Protein AF-A0A3A0AU93-F1 (afdb_monomer)

pLDDT: mean 90.62, std 15.69, range [40.44, 98.88]

Foldseek 3Di:
DDDDDDDDDPPDDPPVVVVVVLQVVLLAQQQVQLQVLLVVLQVVCCVVPNDLARPSQLVLLLVLLLQLLQVVLCCVPPDVDDSSNCSNNNNRRSVNNHDPPCLVVRLVVCVVVVNPVRSVCSVCSSVVSSVVSSVNSNVVNVVVVD

Secondary structure (DSSP, 8-state):
----PPP---SSHHHHHHHHHHHHHHHHHHHHHHHHHHHHHHHHHHHHH-SSS-HHHHHHHHHHHHHHHHHHHHHHHT----HHHHIIIIIIIIHHHS-HHHHHHHHHHHHHTT-HHHHHHHHHHHHHHHHHHHHHHHHHHHHTT-

Solvent-accessible surface area (backbone atoms only — not comparable to full-atom values): 7609 Å² total; per-residue (Å²): 143,79,89,79,82,85,83,80,95,82,84,73,79,71,61,57,63,53,52,55,52,52,37,53,50,27,22,50,57,20,25,55,52,13,38,51,52,34,50,52,45,31,54,51,31,34,74,73,72,39,82,90,54,72,54,23,56,44,49,33,32,28,53,35,28,20,51,48,26,20,50,52,42,36,49,73,78,73,39,96,68,59,69,40,59,52,33,15,50,52,59,6,17,42,50,37,27,24,58,68,68,60,50,52,52,52,34,50,50,28,44,76,70,69,37,48,71,60,18,54,49,50,55,51,47,46,55,54,46,18,51,51,26,20,53,48,16,36,52,54,44,59,54,79,78,116

Radius of gyration: 22.06 Å; Cα contacts (8 Å, |Δi|>4): 174; chains: 1; bounding box: 39×34×88 Å

Nearest PDB structures (foldseek):
  6bqo-assembly1_A  TM=9.698E-01  e=3.682E-07  Bordetella pertussis Tohama I
  5a40-assembly2_C  TM=9.617E-01  e=6.311E-07  Bordetella pertussis
  6b2d-assembly1_A  TM=9.406E-01  e=1.029E-05  Escherichia coli
  7kk9-assembly1_B  TM=9.416E-01  e=1.029E-05  Escherichia coli
  7kk8-assembly1_B  TM=9.441E-01  e=3.333E-05  Escherichia coli

Sequence (146 aa):
MMHGQQPEKNVTKHTGKRMWGNQVLAIGLGAVLGANARYLVALWAAARFGLGFPYGTLIVNMTGSLILGFLVTVMLERLSVPPEVRLFLVVGFLGSFTTFSSFAVESLGLLQNGAAGKAIVNIFANNALSLACALLGVYLARLINQ

Mean predicted aligned error: 7.13 Å

Structure (mmCIF, N/CA/C/O backbone):
data_AF-A0A3A0AU93-F1
#
_entry.id   AF-A0A3A0AU93-F1
#
loop_
_atom_site.group_PDB
_atom_site.id
_atom_site.type_symbol
_atom_site.label_atom_id
_atom_site.label_alt_id
_atom_site.label_comp_id
_atom_site.label_asym_id
_atom_site.label_entity_id
_atom_site.label_seq_id
_atom_site.pdbx_PDB_ins_code
_atom_site.Cartn_x
_atom_site.Cartn_y
_atom_site.Cartn_z
_atom_site.occupancy
_atom_site.B_iso_or_equiv
_atom_site.auth_seq_id
_atom_site.auth_comp_id
_atom_site.auth_asym_id
_atom_site.auth_atom_id
_atom_site.pdbx_PDB_model_num
ATOM 1 N N . MET A 1 1 ? -4.874 -9.150 69.973 1.00 49.78 1 MET A N 1
ATOM 2 C CA . MET A 1 1 ? -4.394 -10.015 68.875 1.00 49.78 1 MET A CA 1
ATOM 3 C C . MET A 1 1 ? -5.586 -10.763 68.299 1.00 49.78 1 MET A C 1
ATOM 5 O O . MET A 1 1 ? -6.049 -11.685 68.943 1.00 49.78 1 MET A O 1
ATOM 9 N N . MET A 1 2 ? -6.111 -10.338 67.150 1.00 40.44 2 MET A N 1
ATOM 10 C CA . MET A 1 2 ? -7.020 -11.124 66.302 1.00 40.44 2 MET A CA 1
ATOM 11 C C . MET A 1 2 ? -6.797 -10.629 64.867 1.00 40.44 2 MET A C 1
ATOM 13 O O . MET A 1 2 ? -7.149 -9.501 64.532 1.00 40.44 2 MET A O 1
ATOM 17 N N . HIS A 1 3 ? -6.106 -11.435 64.061 1.00 48.94 3 HIS A N 1
ATOM 18 C CA . HIS A 1 3 ? -5.924 -11.222 62.627 1.00 48.94 3 HIS A CA 1
ATOM 19 C C . HIS A 1 3 ? -7.282 -11.343 61.919 1.00 48.94 3 HIS A C 1
ATOM 21 O O . HIS A 1 3 ? -7.807 -12.444 61.773 1.00 48.94 3 HIS A O 1
ATOM 27 N N . GLY A 1 4 ? -7.836 -10.215 61.473 1.00 48.09 4 GLY A N 1
ATOM 28 C CA . GLY A 1 4 ? -8.934 -10.180 60.510 1.00 48.09 4 GLY A CA 1
ATOM 29 C C . GLY A 1 4 ? -8.384 -10.401 59.103 1.00 48.09 4 GLY A C 1
ATOM 30 O O . GLY A 1 4 ? -7.617 -9.586 58.596 1.00 48.09 4 GLY A O 1
ATOM 31 N N . GLN A 1 5 ? -8.734 -11.540 58.518 1.00 50.34 5 GLN A N 1
ATOM 32 C CA . GLN A 1 5 ? -8.340 -12.000 57.189 1.00 50.34 5 GLN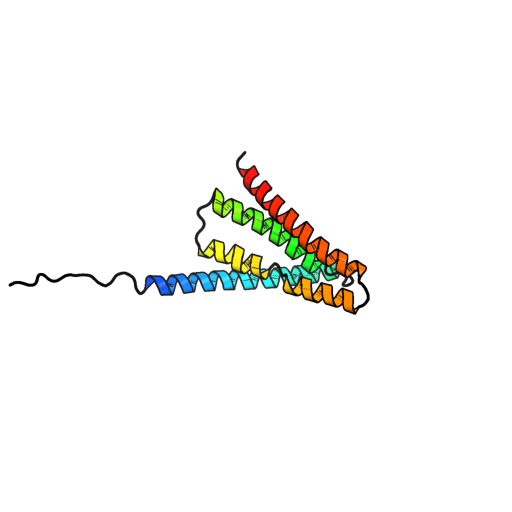 A CA 1
ATOM 33 C C . GLN A 1 5 ? -8.726 -10.993 56.090 1.00 50.34 5 GLN A C 1
ATOM 35 O O . GLN A 1 5 ? -9.851 -10.505 56.060 1.00 50.34 5 GLN A O 1
ATOM 40 N N . GLN A 1 6 ? -7.811 -10.737 55.150 1.00 51.28 6 GLN A N 1
ATOM 41 C CA . GLN A 1 6 ? -8.128 -10.138 53.849 1.00 51.28 6 GLN A CA 1
ATOM 42 C C . GLN A 1 6 ? -8.587 -11.237 52.869 1.00 51.28 6 GLN A C 1
ATOM 44 O O . GLN A 1 6 ? -7.761 -12.079 52.507 1.00 51.28 6 GLN A O 1
ATOM 49 N N . PRO A 1 7 ? -9.827 -11.228 52.353 1.00 52.75 7 PRO A N 1
ATOM 50 C CA . PRO A 1 7 ? -10.120 -11.721 51.010 1.00 52.75 7 PRO A CA 1
ATOM 51 C C . PRO A 1 7 ? -10.002 -10.509 50.058 1.00 52.75 7 PRO A C 1
ATOM 53 O O . PRO A 1 7 ? -10.351 -9.396 50.420 1.00 52.75 7 PRO A O 1
ATO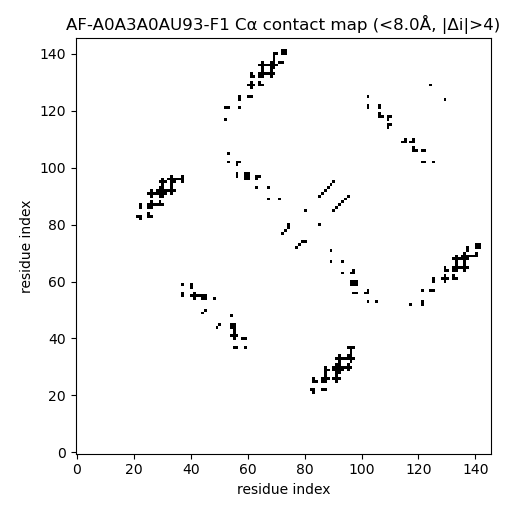M 56 N N . GLU A 1 8 ? -9.434 -10.554 48.857 1.00 50.56 8 GLU A N 1
ATOM 57 C CA . GLU A 1 8 ? -9.732 -11.469 47.768 1.00 50.56 8 GLU A CA 1
ATOM 58 C C . GLU A 1 8 ? -8.698 -11.196 46.651 1.00 50.56 8 GLU A C 1
ATOM 60 O O . GLU A 1 8 ? -8.738 -10.174 45.970 1.00 50.56 8 GLU A O 1
ATOM 65 N N . LYS A 1 9 ? -7.714 -12.082 46.464 1.00 50.78 9 LYS A N 1
ATOM 66 C CA . LYS A 1 9 ? -6.782 -12.022 45.323 1.00 50.78 9 LYS A CA 1
ATOM 67 C C . LYS A 1 9 ? -7.216 -13.032 44.267 1.00 50.78 9 LYS A C 1
ATOM 69 O O . LYS A 1 9 ? -6.533 -14.032 44.109 1.00 50.78 9 LYS A O 1
ATOM 74 N N . ASN A 1 10 ? -8.344 -12.826 43.580 1.00 48.50 10 ASN A N 1
ATOM 75 C CA . ASN A 1 10 ? -8.763 -13.759 42.518 1.00 48.50 10 ASN A CA 1
ATOM 76 C C . ASN A 1 10 ? -9.600 -13.160 41.373 1.00 48.50 10 ASN A C 1
ATOM 78 O O . ASN A 1 10 ? -10.370 -13.860 40.724 1.00 48.50 10 ASN A O 1
ATOM 82 N N . VAL A 1 11 ? -9.378 -11.896 41.016 1.00 56.12 11 VAL A N 1
ATOM 83 C CA . VAL A 1 11 ? -9.873 -11.343 39.746 1.00 56.12 11 VAL A CA 1
ATOM 84 C C . VAL A 1 11 ? -8.693 -10.678 39.055 1.00 56.12 11 VAL A C 1
ATOM 86 O O . VAL A 1 11 ? -8.277 -9.636 39.535 1.00 56.12 11 VAL A O 1
ATOM 89 N N . THR A 1 12 ? -8.095 -11.301 38.019 1.00 51.44 12 THR A N 1
ATOM 90 C CA . THR A 1 12 ? -7.342 -10.637 36.903 1.00 51.44 12 THR A CA 1
ATOM 91 C C . THR A 1 12 ? -6.368 -11.522 36.099 1.00 51.44 12 THR A C 1
ATOM 93 O O . THR A 1 12 ? -5.768 -11.022 35.154 1.00 51.44 12 THR A O 1
ATOM 96 N N . LYS A 1 13 ? -6.182 -12.826 36.362 1.00 48.97 13 LYS A N 1
ATOM 97 C CA . LYS A 1 13 ? -5.191 -13.611 35.574 1.00 48.97 13 LYS A CA 1
ATOM 98 C C . LYS A 1 13 ? -5.727 -14.316 34.316 1.00 48.97 13 LYS A C 1
ATOM 100 O O . LYS A 1 13 ? -4.946 -14.590 33.409 1.00 48.97 13 LYS A O 1
ATOM 105 N N . HIS A 1 14 ? -7.037 -14.550 34.192 1.00 49.44 14 HIS A N 1
ATOM 106 C CA . HIS A 1 14 ? -7.609 -15.268 33.034 1.00 49.44 14 HIS A CA 1
ATOM 107 C C . HIS A 1 14 ? -8.110 -14.375 31.885 1.00 49.44 14 HIS A C 1
ATOM 109 O O . HIS A 1 14 ? -8.222 -14.843 30.752 1.00 49.44 14 HIS A O 1
ATOM 115 N N . THR A 1 15 ? -8.362 -13.090 32.134 1.00 59.03 15 THR A N 1
ATOM 116 C CA . THR A 1 15 ? -8.860 -12.131 31.130 1.00 59.03 15 THR A CA 1
ATOM 117 C C . THR A 1 15 ? -7.770 -11.653 30.172 1.00 59.03 15 THR A C 1
ATOM 119 O O . THR A 1 15 ? -8.026 -11.517 28.977 1.00 59.03 15 THR A O 1
ATOM 122 N N . GLY A 1 16 ? -6.537 -11.480 30.660 1.00 59.34 16 GLY A N 1
ATOM 123 C CA . GLY A 1 16 ? -5.405 -11.045 29.837 1.00 59.34 16 GLY A CA 1
ATOM 124 C C . GLY A 1 16 ? -5.102 -12.015 28.693 1.00 59.34 16 GLY A C 1
ATOM 125 O O . GLY A 1 16 ? -5.085 -11.623 27.536 1.00 59.34 16 GLY A O 1
ATOM 126 N N . LYS A 1 17 ? -4.958 -13.313 28.978 1.00 63.16 17 LYS A N 1
ATOM 127 C CA . LYS A 1 17 ? -4.562 -14.303 27.958 1.00 63.16 17 LYS A CA 1
ATOM 128 C C . LYS A 1 17 ? -5.595 -14.463 26.829 1.00 63.16 17 LYS A C 1
ATOM 130 O O . LYS A 1 17 ? -5.213 -14.653 25.678 1.00 63.16 17 LYS A O 1
ATOM 135 N N . ARG A 1 18 ? -6.894 -14.349 27.145 1.00 67.69 18 ARG A N 1
ATOM 136 C CA . ARG A 1 18 ? -7.989 -14.401 26.156 1.00 67.69 18 ARG A CA 1
ATOM 137 C C . ARG A 1 18 ? -8.026 -13.167 25.247 1.00 67.69 18 ARG A C 1
ATOM 139 O O . ARG A 1 18 ? -8.215 -13.330 24.047 1.00 67.69 18 ARG A O 1
ATOM 146 N N . MET A 1 19 ? -7.786 -11.966 25.784 1.00 67.56 19 MET A N 1
ATOM 147 C CA . MET A 1 19 ? -7.715 -10.733 24.979 1.00 67.56 19 MET A CA 1
ATOM 148 C C . MET A 1 19 ? -6.631 -10.810 23.902 1.00 67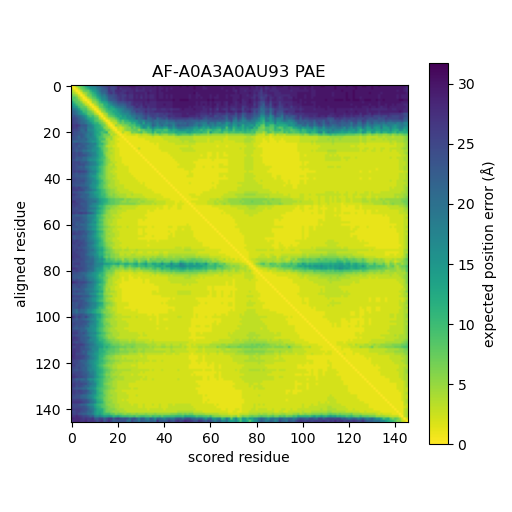.56 19 MET A C 1
ATOM 150 O O . MET A 1 19 ? -6.891 -10.507 22.743 1.00 67.56 19 MET A O 1
ATOM 154 N N . TRP A 1 20 ? -5.433 -11.271 24.264 1.00 79.00 20 TRP A N 1
ATOM 155 C CA . TRP A 1 20 ? -4.310 -11.346 23.326 1.00 79.00 20 TRP A CA 1
ATOM 156 C C . TRP A 1 20 ? -4.575 -12.380 22.224 1.00 79.00 20 TRP A C 1
ATOM 158 O O . TRP A 1 20 ? -4.251 -12.141 21.064 1.00 79.00 20 TRP A O 1
ATOM 168 N N . GLY A 1 21 ? -5.237 -13.494 22.562 1.00 85.69 21 GLY A N 1
ATOM 169 C CA . GLY A 1 21 ? -5.661 -14.497 21.583 1.00 85.69 21 GLY A CA 1
ATOM 170 C C . GLY A 1 21 ? -6.631 -13.937 20.538 1.00 85.69 21 GLY A C 1
ATOM 171 O O . GLY A 1 21 ? -6.411 -14.115 19.341 1.00 85.69 21 GLY A O 1
ATOM 172 N N . ASN A 1 22 ? -7.659 -13.205 20.976 1.00 91.69 22 ASN A N 1
ATOM 173 C CA . ASN A 1 22 ? -8.648 -12.609 20.072 1.00 91.69 22 ASN A CA 1
ATOM 174 C C . ASN A 1 22 ? -8.022 -11.555 19.147 1.00 91.69 22 ASN A C 1
ATOM 176 O O . ASN A 1 22 ? -8.338 -11.505 17.960 1.00 91.69 22 ASN A O 1
ATOM 180 N N . GLN A 1 23 ? -7.100 -10.746 19.670 1.00 95.19 23 GLN A N 1
ATOM 181 C CA . GLN A 1 23 ? -6.401 -9.716 18.902 1.00 95.19 23 GLN A CA 1
ATOM 182 C C . GLN A 1 23 ? -5.485 -10.310 17.829 1.00 95.19 23 GLN A C 1
ATOM 184 O O . GLN A 1 23 ? -5.536 -9.882 16.679 1.00 95.19 23 GLN A O 1
ATOM 189 N N . VAL A 1 24 ? -4.685 -11.323 18.173 1.00 96.94 24 VAL A N 1
ATOM 190 C CA . VAL A 1 24 ? -3.816 -12.007 17.202 1.00 96.94 24 VAL A CA 1
ATOM 191 C C . VAL A 1 24 ? -4.646 -12.701 16.122 1.00 96.94 24 VAL A C 1
ATOM 193 O O . VAL A 1 24 ? -4.306 -12.606 14.944 1.00 96.94 24 VAL A O 1
ATOM 196 N N . LEU A 1 25 ? -5.760 -13.340 16.493 1.00 97.19 25 LEU A N 1
ATOM 197 C CA . LEU A 1 25 ? -6.663 -13.961 15.525 1.00 97.19 25 LEU A CA 1
ATOM 198 C C . LEU A 1 25 ? -7.268 -12.918 14.573 1.00 97.19 25 LEU A C 1
ATOM 200 O O . LEU A 1 25 ? -7.283 -13.133 13.363 1.00 97.19 25 LEU A O 1
ATOM 204 N N . ALA A 1 26 ? -7.711 -11.775 15.099 1.00 98.00 26 ALA A N 1
ATOM 205 C CA . ALA A 1 26 ? -8.239 -10.677 14.296 1.00 98.00 26 ALA A CA 1
ATOM 206 C C . ALA A 1 26 ? -7.194 -10.138 13.302 1.00 98.00 26 ALA A C 1
ATOM 208 O O . ALA A 1 26 ? -7.493 -9.987 12.118 1.00 98.00 26 ALA A O 1
ATOM 209 N N . ILE A 1 27 ? -5.948 -9.925 13.745 1.00 98.50 27 ILE A N 1
ATOM 210 C CA . ILE A 1 27 ? -4.841 -9.537 12.855 1.00 98.50 27 ILE A CA 1
ATOM 211 C C . ILE A 1 27 ? -4.637 -10.596 11.770 1.00 98.50 27 ILE A C 1
ATOM 213 O O . ILE A 1 27 ? -4.569 -10.251 10.594 1.00 98.50 27 ILE A O 1
ATOM 217 N N . GLY A 1 28 ? -4.569 -11.876 12.150 1.00 98.50 28 GLY A N 1
ATOM 218 C CA . GLY A 1 28 ? -4.327 -12.982 11.225 1.00 98.50 28 GLY A CA 1
ATOM 219 C C . GLY A 1 28 ? -5.399 -13.103 10.142 1.00 98.50 28 GLY A C 1
ATOM 220 O O . GLY A 1 28 ? -5.070 -13.214 8.963 1.00 98.50 28 GLY A O 1
ATOM 221 N N . LEU A 1 29 ? -6.678 -13.012 10.516 1.00 98.50 29 LEU A N 1
ATOM 222 C CA . LEU A 1 29 ? -7.788 -13.052 9.560 1.00 98.50 29 LEU A CA 1
ATOM 223 C C . LEU A 1 29 ? -7.742 -11.867 8.590 1.00 98.50 29 LEU A C 1
ATOM 225 O O . LEU A 1 29 ? -7.874 -12.057 7.380 1.00 98.50 29 LEU A O 1
ATOM 229 N N . GLY A 1 30 ? -7.498 -10.658 9.102 1.00 98.75 30 GLY A N 1
ATOM 230 C CA . GLY A 1 30 ? -7.324 -9.477 8.261 1.00 98.75 30 GLY A CA 1
ATOM 231 C C . GLY A 1 30 ? -6.143 -9.642 7.306 1.00 98.75 30 GLY A C 1
ATOM 232 O O . GLY A 1 30 ? -6.276 -9.386 6.113 1.00 98.75 30 GLY A O 1
ATOM 233 N N . ALA A 1 31 ? -5.010 -10.137 7.807 1.00 98.81 31 ALA A N 1
ATOM 234 C CA . ALA A 1 31 ? -3.784 -10.321 7.037 1.00 98.81 31 ALA A CA 1
ATOM 235 C C . ALA A 1 31 ? -3.952 -11.304 5.875 1.00 98.81 31 ALA A C 1
ATOM 237 O O . ALA A 1 31 ? -3.540 -11.001 4.754 1.00 98.81 31 ALA A O 1
ATOM 238 N N . VAL A 1 32 ? -4.610 -12.444 6.110 1.00 98.81 32 VAL A N 1
ATOM 239 C CA . VAL A 1 32 ? -4.919 -13.419 5.052 1.00 98.81 32 VAL A CA 1
ATOM 240 C C . VAL A 1 32 ? -5.750 -12.765 3.949 1.00 98.81 32 VAL A C 1
ATOM 242 O O . VAL A 1 32 ? -5.422 -12.900 2.770 1.00 98.81 32 VAL A O 1
ATOM 245 N N . LEU A 1 33 ? -6.792 -12.016 4.310 1.00 98.81 33 LEU A N 1
ATOM 246 C CA . LEU A 1 33 ? -7.637 -11.330 3.332 1.00 98.81 33 LEU A CA 1
ATOM 247 C C . LEU A 1 33 ? -6.870 -10.233 2.580 1.00 98.81 33 LEU A C 1
ATOM 249 O O . LEU A 1 33 ? -6.956 -10.162 1.356 1.00 98.81 33 LEU A O 1
ATOM 253 N N . GLY A 1 34 ? -6.078 -9.425 3.287 1.00 98.81 34 GLY A N 1
ATOM 254 C CA . GLY A 1 34 ? -5.286 -8.344 2.700 1.00 98.81 34 GLY A CA 1
ATOM 255 C C . GLY A 1 34 ? -4.235 -8.857 1.718 1.00 98.81 34 GLY A C 1
ATOM 256 O O . GLY A 1 34 ? -4.125 -8.349 0.603 1.00 98.81 34 GLY A O 1
ATOM 257 N N . ALA A 1 35 ? -3.511 -9.918 2.085 1.00 98.81 35 ALA A N 1
ATOM 258 C CA . ALA A 1 35 ? -2.503 -10.530 1.224 1.00 98.81 35 ALA A CA 1
ATOM 259 C C . ALA A 1 35 ? -3.112 -11.121 -0.060 1.00 98.81 35 ALA A C 1
ATOM 261 O O . ALA A 1 35 ? -2.571 -10.908 -1.147 1.00 98.81 35 ALA A O 1
ATOM 262 N N . ASN A 1 36 ? -4.252 -11.814 0.047 1.00 98.81 36 ASN A N 1
ATOM 263 C CA . ASN A 1 36 ? -4.955 -12.356 -1.118 1.00 98.81 36 ASN A CA 1
ATOM 264 C C . ASN A 1 36 ? -5.519 -11.240 -2.009 1.00 98.81 36 ASN A C 1
ATOM 266 O O . ASN A 1 36 ? -5.345 -11.288 -3.224 1.00 98.81 36 ASN A O 1
ATOM 270 N N . ALA A 1 37 ? -6.126 -10.201 -1.427 1.00 98.88 37 ALA A N 1
ATOM 271 C CA . ALA A 1 37 ? -6.606 -9.045 -2.183 1.00 98.88 37 ALA A CA 1
ATOM 272 C C . ALA A 1 37 ? -5.463 -8.359 -2.947 1.00 98.88 37 ALA A C 1
ATOM 274 O O . ALA A 1 37 ? -5.595 -8.087 -4.140 1.00 98.88 37 ALA A O 1
ATOM 275 N N . ARG A 1 38 ? -4.309 -8.154 -2.297 1.00 98.81 38 ARG A N 1
ATOM 276 C CA . ARG A 1 38 ? -3.107 -7.609 -2.940 1.00 98.81 38 ARG A CA 1
ATOM 277 C C . ARG A 1 38 ? -2.653 -8.466 -4.118 1.00 98.81 38 ARG A C 1
ATOM 279 O O . ARG A 1 38 ? -2.356 -7.928 -5.182 1.00 98.81 38 ARG A O 1
ATOM 286 N N . TYR A 1 39 ? -2.614 -9.785 -3.939 1.00 98.75 39 TYR A N 1
ATOM 287 C CA . TYR A 1 39 ? -2.239 -10.716 -5.001 1.00 98.75 39 TYR A CA 1
ATOM 288 C C . TYR A 1 39 ? -3.192 -10.633 -6.201 1.00 98.75 39 TYR A C 1
ATOM 290 O O . TYR A 1 39 ? -2.741 -10.509 -7.338 1.00 98.75 39 TYR A O 1
ATOM 298 N N . LEU A 1 40 ? -4.504 -10.617 -5.958 1.00 98.81 40 LEU A N 1
ATOM 299 C CA . LEU A 1 40 ? -5.505 -10.506 -7.020 1.00 98.81 40 LEU A CA 1
ATOM 300 C C . LEU A 1 40 ? -5.410 -9.172 -7.773 1.00 98.81 40 LEU A C 1
ATOM 302 O O . LEU A 1 40 ? -5.484 -9.164 -9.001 1.00 98.81 40 LEU A O 1
ATOM 306 N N . VAL A 1 41 ? -5.182 -8.057 -7.069 1.00 98.81 41 VAL A N 1
ATOM 307 C CA . VAL A 1 41 ? -4.955 -6.749 -7.709 1.00 98.81 41 VAL A CA 1
ATOM 308 C C . VAL A 1 41 ? -3.683 -6.766 -8.554 1.00 98.81 41 VAL A C 1
ATOM 310 O O . VAL A 1 41 ? -3.687 -6.228 -9.660 1.00 98.81 41 VAL A O 1
ATOM 313 N N . ALA A 1 42 ? -2.612 -7.414 -8.087 1.00 98.25 42 ALA A N 1
ATOM 314 C CA . ALA A 1 42 ? -1.383 -7.549 -8.862 1.00 98.25 42 ALA A CA 1
ATOM 315 C C . ALA A 1 42 ? -1.601 -8.347 -10.159 1.00 98.25 42 ALA A C 1
ATOM 317 O O . ALA A 1 42 ? -1.171 -7.899 -11.222 1.00 98.25 42 ALA A O 1
ATOM 318 N N . LEU A 1 43 ? -2.324 -9.472 -10.097 1.00 98.56 43 LEU A N 1
ATOM 319 C CA . LEU A 1 43 ? -2.686 -10.256 -11.284 1.00 98.56 43 LEU A CA 1
ATOM 320 C C . LEU A 1 43 ? -3.555 -9.458 -12.258 1.00 98.56 43 LEU A C 1
ATOM 322 O O . LEU A 1 43 ? -3.284 -9.427 -13.458 1.00 98.56 43 LEU A O 1
ATOM 326 N N . TRP A 1 44 ? -4.584 -8.787 -11.742 1.00 98.75 44 TRP A N 1
ATOM 327 C CA . TRP A 1 44 ? -5.468 -7.954 -12.550 1.00 98.75 44 TRP A CA 1
ATOM 328 C C . TRP A 1 44 ? -4.701 -6.815 -13.236 1.00 98.75 44 TRP A C 1
ATOM 330 O O . TRP A 1 44 ? -4.863 -6.591 -14.436 1.00 98.75 44 TRP A O 1
ATOM 340 N N . ALA A 1 45 ? -3.815 -6.131 -12.508 1.00 98.62 45 ALA A N 1
ATOM 341 C CA . ALA A 1 45 ? -3.008 -5.045 -13.053 1.00 98.62 45 ALA A CA 1
ATOM 342 C C . ALA A 1 45 ? -2.031 -5.551 -14.124 1.00 98.62 45 ALA A C 1
ATOM 344 O O . ALA A 1 45 ? -1.900 -4.921 -15.173 1.00 98.62 45 ALA A O 1
ATOM 345 N N . ALA A 1 46 ? -1.404 -6.709 -13.905 1.00 98.12 46 ALA A N 1
ATOM 346 C CA . ALA A 1 46 ? -0.542 -7.346 -14.895 1.00 98.12 46 ALA A CA 1
ATOM 347 C C . ALA A 1 46 ? -1.309 -7.689 -16.182 1.00 98.12 46 ALA A C 1
ATOM 349 O O . ALA A 1 46 ? -0.827 -7.403 -17.276 1.00 98.12 46 ALA A O 1
ATOM 350 N N . ALA A 1 47 ? -2.524 -8.233 -16.066 1.00 98.44 47 ALA A N 1
ATOM 351 C CA . ALA A 1 47 ? -3.369 -8.528 -17.221 1.00 98.44 47 ALA A CA 1
ATOM 352 C C . ALA A 1 47 ? -3.807 -7.257 -17.972 1.00 98.44 47 ALA A C 1
ATOM 354 O O . ALA A 1 47 ? -3.935 -7.272 -19.195 1.00 98.44 47 ALA A O 1
ATOM 355 N N . ARG A 1 48 ? -4.037 -6.148 -17.255 1.00 98.38 48 ARG A N 1
ATOM 356 C CA . ARG A 1 48 ? -4.597 -4.918 -17.835 1.00 98.38 48 ARG A CA 1
ATOM 357 C C . ARG A 1 48 ? -3.560 -3.945 -18.394 1.00 98.38 48 ARG A C 1
ATOM 359 O O . ARG A 1 48 ? -3.875 -3.224 -19.346 1.00 98.38 48 ARG A O 1
ATOM 366 N N . PHE A 1 49 ? -2.377 -3.894 -17.787 1.00 98.12 49 PHE A N 1
ATOM 367 C CA . PHE A 1 49 ? -1.326 -2.909 -18.070 1.00 98.12 49 PHE A CA 1
ATOM 368 C C . PHE A 1 49 ? 0.020 -3.547 -18.451 1.00 98.12 49 PHE A C 1
ATOM 370 O O . PHE A 1 49 ? 0.947 -2.839 -18.845 1.00 98.12 49 PHE A O 1
ATOM 377 N N . GLY A 1 50 ? 0.134 -4.876 -18.364 1.00 96.88 50 GLY A N 1
ATOM 378 C CA . GLY A 1 50 ? 1.368 -5.615 -18.612 1.00 96.88 50 GLY A CA 1
ATOM 379 C C . GLY A 1 50 ? 2.335 -5.607 -17.423 1.00 96.88 50 GLY A C 1
ATOM 380 O O . GLY A 1 50 ? 2.065 -5.051 -16.361 1.00 96.88 50 GLY A O 1
ATOM 381 N N . LEU A 1 51 ? 3.499 -6.231 -17.623 1.00 94.94 51 LEU A N 1
ATOM 382 C CA . LEU A 1 51 ? 4.546 -6.404 -16.600 1.00 94.94 51 LEU A CA 1
ATOM 383 C C . LEU A 1 51 ? 5.684 -5.373 -16.703 1.00 94.94 51 LEU A C 1
ATOM 385 O O . LEU A 1 51 ? 6.669 -5.446 -15.975 1.00 94.94 51 LEU A O 1
ATOM 389 N N . GLY A 1 52 ? 5.575 -4.407 -17.619 1.00 94.81 52 GLY A N 1
ATOM 390 C CA . GLY A 1 52 ? 6.638 -3.436 -17.894 1.00 94.81 52 GLY A CA 1
ATOM 391 C C . GLY A 1 52 ? 6.822 -2.354 -16.823 1.00 94.81 52 GLY A C 1
ATOM 392 O O . GLY A 1 52 ? 7.766 -1.566 -16.938 1.00 94.81 52 GLY A O 1
ATOM 393 N N . PHE A 1 53 ? 5.916 -2.278 -15.845 1.00 98.06 53 PHE A N 1
ATOM 394 C CA . PHE A 1 53 ? 5.943 -1.383 -14.688 1.00 98.06 53 PHE A CA 1
ATOM 395 C C . PHE A 1 53 ? 5.083 -1.990 -13.556 1.00 98.06 53 PHE A C 1
ATOM 397 O O . PHE A 1 53 ? 4.065 -2.619 -13.858 1.00 98.06 53 PHE A O 1
ATOM 404 N N . PRO A 1 54 ? 5.443 -1.819 -12.269 1.00 98.06 54 PRO A N 1
ATOM 405 C CA . PRO A 1 54 ? 4.747 -2.441 -11.136 1.00 98.06 54 PRO A CA 1
ATOM 406 C C . PRO A 1 54 ? 3.429 -1.730 -10.767 1.00 98.06 54 PRO A C 1
ATOM 408 O O . PRO A 1 54 ? 3.247 -1.211 -9.664 1.00 98.06 54 PRO A O 1
ATOM 411 N N . TYR A 1 55 ? 2.468 -1.716 -11.695 1.00 98.62 55 TYR A N 1
ATOM 412 C CA . TYR A 1 55 ? 1.159 -1.085 -11.490 1.00 98.62 55 TYR A CA 1
ATOM 413 C C . TYR A 1 55 ? 0.382 -1.691 -10.319 1.00 98.62 55 TYR A C 1
ATOM 415 O O . TYR A 1 55 ? -0.270 -0.957 -9.585 1.00 98.62 55 TYR A O 1
ATOM 423 N N . GLY A 1 56 ? 0.473 -3.010 -10.115 1.00 98.56 56 GLY A N 1
ATOM 424 C CA . GLY A 1 56 ? -0.200 -3.691 -9.006 1.00 98.56 56 GLY A CA 1
ATOM 425 C C . GLY A 1 56 ? 0.196 -3.107 -7.652 1.00 98.56 56 GLY A C 1
ATOM 426 O O . GLY A 1 56 ? -0.669 -2.675 -6.894 1.00 98.56 56 GLY A O 1
ATOM 427 N N . THR A 1 57 ? 1.502 -3.018 -7.390 1.00 98.75 57 THR A N 1
ATOM 428 C CA . THR A 1 57 ? 2.054 -2.445 -6.156 1.00 98.75 57 THR A CA 1
ATOM 429 C C . THR A 1 57 ? 1.662 -0.983 -5.972 1.00 98.75 57 THR A C 1
ATOM 431 O O . THR A 1 57 ? 1.224 -0.597 -4.889 1.00 98.75 57 THR A O 1
ATOM 434 N N . LEU A 1 58 ? 1.752 -0.175 -7.033 1.00 98.75 58 LEU A N 1
ATOM 435 C CA . LEU A 1 58 ? 1.358 1.231 -6.967 1.00 98.75 58 LEU A CA 1
ATOM 436 C C . LEU A 1 58 ? -0.126 1.384 -6.587 1.00 98.75 58 LEU A C 1
ATOM 438 O O . LEU A 1 58 ? -0.461 2.174 -5.708 1.00 98.75 58 LEU A O 1
ATOM 442 N N . ILE A 1 59 ? -1.010 0.596 -7.206 1.00 98.81 59 ILE A N 1
ATOM 443 C CA . ILE A 1 59 ? -2.457 0.655 -6.966 1.00 98.81 59 ILE A CA 1
ATOM 444 C C . ILE A 1 59 ? -2.798 0.249 -5.533 1.00 98.81 59 ILE A C 1
ATOM 446 O O . ILE A 1 59 ? -3.555 0.963 -4.871 1.00 98.81 59 ILE A O 1
ATOM 450 N N . VAL A 1 60 ? -2.247 -0.861 -5.031 1.00 98.88 60 VAL A N 1
ATOM 451 C CA . VAL A 1 60 ? -2.549 -1.310 -3.661 1.00 98.88 60 VA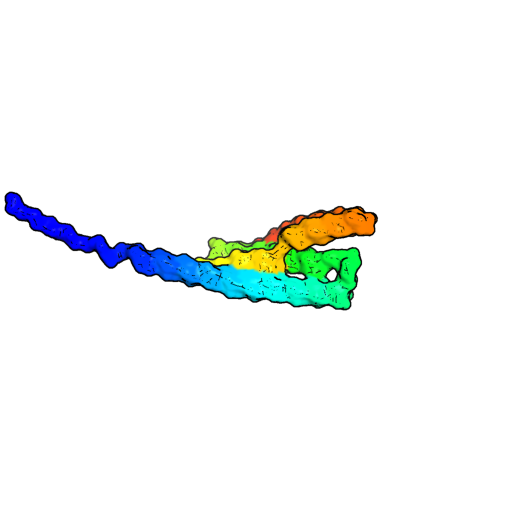L A CA 1
ATOM 452 C C . VAL A 1 60 ? -2.016 -0.333 -2.618 1.00 98.88 60 VAL A C 1
ATOM 454 O O . VAL A 1 60 ? -2.716 -0.054 -1.650 1.00 98.88 60 VAL A O 1
ATOM 457 N N . ASN A 1 61 ? -0.838 0.259 -2.836 1.00 98.81 61 ASN A N 1
ATOM 458 C CA . ASN A 1 61 ? -0.277 1.250 -1.920 1.00 98.81 61 ASN A CA 1
ATOM 459 C C . ASN A 1 61 ? -1.113 2.537 -1.911 1.00 98.81 61 ASN A C 1
ATOM 461 O O . ASN A 1 61 ? -1.524 2.981 -0.843 1.00 98.81 61 ASN A O 1
ATOM 465 N N . MET A 1 62 ? -1.467 3.082 -3.080 1.00 98.75 62 MET A N 1
ATOM 466 C CA . MET A 1 62 ? -2.301 4.288 -3.176 1.00 98.75 62 MET A CA 1
ATOM 467 C C . MET A 1 62 ? -3.683 4.094 -2.545 1.00 98.75 62 MET A C 1
ATOM 469 O O . MET A 1 62 ? -4.105 4.875 -1.690 1.00 98.75 62 MET A O 1
ATOM 473 N N . THR A 1 63 ? -4.392 3.039 -2.952 1.00 98.88 63 THR A N 1
ATOM 474 C CA . THR A 1 63 ? -5.746 2.759 -2.452 1.00 98.88 63 THR A CA 1
ATOM 475 C C . THR A 1 63 ? -5.726 2.380 -0.975 1.00 98.88 63 THR A C 1
ATOM 477 O O . THR A 1 63 ? -6.560 2.858 -0.209 1.00 98.88 63 THR A O 1
ATOM 480 N N . GLY A 1 64 ? -4.737 1.600 -0.537 1.00 98.69 64 GLY A N 1
ATOM 481 C CA . GLY A 1 64 ? -4.564 1.241 0.864 1.00 98.69 64 GLY A CA 1
ATOM 482 C C . GLY A 1 64 ? -4.261 2.450 1.745 1.00 98.69 64 GLY A C 1
ATOM 483 O O . GLY A 1 64 ? -4.862 2.581 2.807 1.00 98.69 64 GLY A O 1
ATOM 484 N N . SER A 1 65 ? -3.411 3.379 1.296 1.00 98.75 65 SER A N 1
ATOM 485 C CA . SER A 1 65 ? -3.145 4.631 2.013 1.00 98.75 65 SER A CA 1
ATOM 486 C C . SER A 1 65 ? -4.369 5.542 2.091 1.00 98.75 65 SER A C 1
ATOM 488 O O . SER A 1 65 ? -4.617 6.108 3.155 1.00 98.75 65 SER A O 1
ATOM 490 N N . LEU A 1 66 ? -5.168 5.640 1.019 1.00 98.81 66 LEU A N 1
ATOM 491 C CA . LEU A 1 66 ? -6.445 6.367 1.034 1.00 98.81 66 LEU A CA 1
ATOM 492 C C . LEU A 1 66 ? -7.389 5.811 2.104 1.00 98.81 66 LEU A C 1
ATOM 494 O O . LEU A 1 66 ? -7.871 6.551 2.963 1.00 98.81 66 LEU A O 1
ATOM 498 N N . ILE A 1 67 ? -7.625 4.497 2.063 1.00 98.62 67 ILE A N 1
ATOM 499 C CA . ILE A 1 67 ? -8.533 3.819 2.991 1.00 98.62 67 ILE A CA 1
ATOM 500 C C . ILE A 1 67 ? -7.996 3.925 4.421 1.00 98.62 67 ILE A C 1
ATOM 502 O O . ILE A 1 67 ? -8.765 4.192 5.340 1.00 98.62 67 ILE A O 1
ATOM 506 N N . LEU A 1 68 ? -6.685 3.760 4.627 1.00 98.25 68 LEU A N 1
ATOM 507 C CA . LEU A 1 68 ? -6.083 3.835 5.955 1.00 98.25 68 LEU A CA 1
ATOM 508 C C . LEU A 1 68 ? -6.220 5.236 6.558 1.00 98.25 68 LEU A C 1
ATOM 510 O O . LEU A 1 68 ? -6.637 5.352 7.709 1.00 98.25 68 LEU A O 1
ATOM 514 N N . GLY A 1 69 ? -5.911 6.282 5.782 1.00 97.94 69 GLY A N 1
ATOM 515 C CA . GLY A 1 69 ? -6.080 7.672 6.209 1.00 97.94 69 GLY A CA 1
ATOM 516 C C . GLY A 1 69 ? -7.524 7.964 6.610 1.00 97.94 69 GLY A C 1
ATOM 517 O O . GLY A 1 69 ? -7.770 8.501 7.687 1.00 97.94 69 GLY A O 1
ATOM 518 N N . PHE A 1 70 ? -8.484 7.513 5.800 1.00 97.81 70 PHE A N 1
ATOM 519 C CA . PHE A 1 70 ? -9.907 7.643 6.103 1.00 97.81 70 PHE A CA 1
ATOM 520 C C . PHE A 1 70 ? -10.306 6.909 7.393 1.00 97.81 70 PHE A C 1
ATOM 522 O O . PHE A 1 70 ? -10.869 7.510 8.310 1.00 97.81 70 PHE A O 1
ATOM 529 N N . LEU A 1 71 ? -9.997 5.612 7.490 1.00 96.38 71 LEU A N 1
ATOM 530 C CA . LEU A 1 71 ? -10.423 4.773 8.610 1.00 96.38 71 LEU A CA 1
ATOM 531 C C . LEU A 1 71 ? -9.817 5.231 9.932 1.00 96.38 71 LEU A C 1
ATOM 533 O O . LEU A 1 71 ? -10.535 5.312 10.924 1.00 96.38 71 LEU A O 1
ATOM 537 N N . VAL A 1 72 ? -8.522 5.552 9.960 1.00 93.75 72 VAL A N 1
ATOM 538 C CA . VAL A 1 72 ? -7.863 6.009 11.190 1.00 93.75 72 VAL A CA 1
ATOM 539 C C . VAL A 1 72 ? -8.483 7.318 11.673 1.00 93.75 72 VAL A C 1
ATOM 541 O O . VAL A 1 72 ? -8.762 7.442 12.862 1.00 93.75 72 VAL A O 1
ATOM 544 N N . THR A 1 73 ? -8.782 8.260 10.776 1.00 95.12 73 THR A N 1
ATOM 545 C CA . THR A 1 73 ? -9.448 9.514 11.151 1.00 95.12 73 THR A CA 1
ATOM 546 C C . THR A 1 73 ? -10.859 9.279 11.685 1.00 95.12 73 THR A C 1
ATOM 548 O O . THR A 1 73 ? -11.186 9.787 12.754 1.00 95.12 73 THR A O 1
ATOM 551 N N . VAL A 1 74 ? -11.680 8.460 11.021 1.00 93.94 74 VAL A N 1
ATOM 552 C CA . VAL A 1 74 ? -13.032 8.141 11.516 1.00 93.94 74 VAL A CA 1
ATOM 553 C C . VAL A 1 74 ? -12.979 7.424 12.874 1.00 93.94 74 VAL A C 1
ATOM 555 O O . VAL A 1 74 ? -13.734 7.761 13.786 1.00 93.94 74 VAL A O 1
ATOM 558 N N . MET A 1 75 ? -12.075 6.459 13.044 1.00 92.19 75 MET A N 1
ATOM 559 C CA . MET A 1 75 ? -11.929 5.704 14.295 1.00 92.19 75 MET A CA 1
ATOM 560 C C . MET A 1 75 ? -11.384 6.548 15.453 1.00 92.19 75 MET A C 1
ATOM 562 O O . MET A 1 75 ? -11.704 6.275 16.602 1.00 92.19 75 MET A O 1
ATOM 566 N N . LEU A 1 76 ? -10.534 7.542 15.189 1.00 86.06 76 LEU A N 1
ATOM 567 C CA . LEU A 1 76 ? -9.985 8.400 16.242 1.00 86.06 76 LEU A CA 1
ATOM 568 C C . LEU A 1 76 ? -10.930 9.542 16.609 1.00 86.06 76 LEU A C 1
ATOM 570 O O . LEU A 1 76 ? -11.047 9.889 17.780 1.00 86.06 76 LEU A O 1
ATOM 574 N N . GLU A 1 77 ? -11.579 10.144 15.614 1.00 86.50 77 GLU A N 1
ATOM 575 C CA . GLU A 1 77 ? -12.319 11.388 15.811 1.00 86.50 77 GLU A CA 1
ATOM 576 C C . GLU A 1 77 ? -13.828 11.174 16.016 1.00 86.50 77 GLU A C 1
ATOM 578 O O . GLU A 1 77 ? -14.510 12.123 16.412 1.00 86.50 77 GLU A O 1
ATOM 583 N N . ARG A 1 78 ? -14.378 9.987 15.703 1.00 80.31 78 ARG A N 1
ATOM 584 C CA . ARG A 1 78 ? -15.840 9.778 15.623 1.00 80.31 78 ARG A CA 1
ATOM 585 C C . ARG A 1 78 ? -16.343 8.491 16.263 1.00 80.31 78 ARG A C 1
ATOM 587 O O . ARG A 1 78 ? -17.340 8.526 16.977 1.00 80.31 78 ARG A O 1
ATOM 594 N N . LEU A 1 79 ? -15.711 7.356 15.975 1.00 84.62 79 LEU A N 1
ATOM 595 C CA . LEU A 1 79 ? -16.242 6.045 16.349 1.00 84.62 79 LEU A CA 1
ATOM 596 C C . LEU A 1 79 ? -15.401 5.385 17.436 1.00 84.62 79 LEU A C 1
ATOM 598 O O . LEU A 1 79 ? -14.218 5.132 17.246 1.00 84.62 79 LEU A O 1
ATOM 602 N N . SER A 1 80 ? -16.040 4.988 18.536 1.00 86.56 80 SER A N 1
ATOM 603 C CA . SER A 1 80 ? -15.427 4.034 19.459 1.00 86.56 80 SER A CA 1
ATOM 604 C C . SER A 1 80 ? -15.525 2.633 18.853 1.00 86.56 80 SER A C 1
ATOM 606 O O . SER A 1 80 ? -16.583 2.005 18.867 1.00 86.56 80 SER A O 1
ATOM 608 N N . VAL A 1 81 ? -14.433 2.170 18.244 1.00 90.06 81 VAL A N 1
ATOM 609 C CA . VAL A 1 81 ? -14.360 0.860 17.583 1.00 90.06 81 VAL A CA 1
ATOM 610 C C . VAL A 1 81 ? -13.667 -0.153 18.502 1.00 90.06 81 VAL A C 1
ATOM 612 O O . VAL A 1 81 ? -12.635 0.184 19.092 1.00 90.06 81 VAL A O 1
ATOM 615 N N . PRO A 1 82 ? -14.169 -1.402 18.611 1.00 91.94 82 PRO A N 1
ATOM 616 C CA . PRO A 1 82 ? -13.502 -2.445 19.382 1.00 91.94 82 PRO A CA 1
ATOM 617 C C . PRO A 1 82 ? -12.041 -2.652 18.940 1.00 91.94 82 PRO A C 1
ATOM 619 O O . PRO A 1 82 ? -11.756 -2.609 17.734 1.00 91.94 82 PRO A O 1
ATOM 622 N N . PRO A 1 83 ? -11.104 -2.913 19.873 1.00 91.88 83 PRO A N 1
ATOM 623 C CA . PRO A 1 83 ? -9.688 -3.089 19.552 1.00 91.88 83 PRO A CA 1
ATOM 624 C C . PRO A 1 83 ? -9.427 -4.135 18.462 1.00 91.88 83 PRO A C 1
ATOM 626 O O . PRO A 1 83 ? -8.577 -3.924 17.600 1.00 91.88 83 PRO A O 1
ATOM 629 N N . GLU A 1 84 ? -10.174 -5.236 18.470 1.00 94.88 84 GLU A N 1
ATOM 630 C CA . GLU A 1 84 ? -10.050 -6.345 17.525 1.00 94.88 84 GLU A CA 1
ATOM 631 C C . GLU A 1 84 ? -10.398 -5.914 16.098 1.00 94.88 84 GLU A C 1
ATOM 633 O O . GLU A 1 84 ? -9.684 -6.268 15.164 1.00 94.88 84 GLU A O 1
ATOM 638 N N . VAL A 1 85 ? -11.442 -5.100 15.918 1.00 95.44 85 VAL A N 1
ATOM 639 C CA . VAL A 1 85 ? -11.852 -4.594 14.597 1.00 95.44 85 VAL A CA 1
ATOM 640 C C . VAL A 1 85 ? -10.804 -3.632 14.048 1.00 95.44 85 VAL A C 1
ATOM 642 O O . VAL A 1 85 ? -10.424 -3.725 12.880 1.00 95.44 85 VAL A O 1
ATOM 645 N N . ARG A 1 86 ? -10.274 -2.743 14.898 1.00 95.25 86 ARG A N 1
ATOM 646 C CA . ARG A 1 86 ? -9.176 -1.848 14.513 1.00 95.25 86 ARG A CA 1
ATOM 647 C C . ARG A 1 86 ? -7.942 -2.644 14.087 1.00 95.25 86 ARG A C 1
ATOM 649 O O . ARG A 1 86 ? -7.347 -2.336 13.060 1.00 95.25 86 ARG A O 1
ATOM 656 N N . LEU A 1 87 ? -7.567 -3.670 14.850 1.00 97.06 87 LEU A N 1
ATOM 657 C CA . LEU A 1 87 ? -6.421 -4.524 14.535 1.00 97.06 87 LEU A CA 1
ATOM 658 C C . LEU A 1 87 ? -6.636 -5.350 13.261 1.00 97.06 87 LEU A C 1
ATOM 660 O O . LEU A 1 87 ? -5.726 -5.424 12.440 1.00 97.06 87 LEU A O 1
ATOM 664 N N . PHE A 1 88 ? -7.831 -5.908 13.062 1.00 98.25 88 PHE A N 1
ATOM 665 C CA . PHE A 1 88 ? -8.204 -6.614 11.836 1.00 98.25 88 PHE A CA 1
ATOM 666 C C . PHE A 1 88 ? -8.061 -5.715 10.606 1.00 98.25 88 PHE A C 1
ATOM 668 O O . PHE A 1 88 ? -7.424 -6.116 9.636 1.00 98.25 88 PHE A O 1
ATOM 675 N N . LEU A 1 89 ? -8.617 -4.498 10.640 1.00 98.25 89 LEU A N 1
ATOM 676 C CA . LEU A 1 89 ? -8.639 -3.602 9.480 1.00 98.25 89 LEU A CA 1
ATOM 677 C C . LEU A 1 89 ? -7.281 -2.945 9.220 1.00 98.25 89 LEU A C 1
ATOM 679 O O . LEU A 1 89 ? -6.790 -2.972 8.095 1.00 98.25 89 LEU A O 1
ATOM 683 N N . VAL A 1 90 ? -6.678 -2.345 10.247 1.00 97.56 90 VAL A N 1
ATOM 684 C CA . VAL A 1 90 ? -5.478 -1.512 10.090 1.00 97.56 90 VAL A CA 1
ATOM 685 C C . VAL A 1 90 ? -4.221 -2.369 10.005 1.00 97.56 90 VAL A C 1
ATOM 687 O O . VAL A 1 90 ? -3.467 -2.263 9.042 1.00 97.56 90 VAL A O 1
ATOM 690 N N . VAL A 1 91 ? -3.997 -3.227 11.001 1.00 97.88 91 VAL A N 1
ATOM 691 C CA . VAL A 1 91 ? -2.754 -4.005 11.105 1.00 97.88 91 VAL A CA 1
ATOM 692 C C . VAL A 1 91 ? -2.818 -5.249 10.224 1.00 97.88 91 VAL A C 1
ATOM 694 O O . VAL A 1 91 ? -1.874 -5.529 9.494 1.00 97.88 91 VAL A O 1
ATOM 697 N N . GLY A 1 92 ? -3.932 -5.980 10.269 1.00 98.62 92 GLY A N 1
ATOM 698 C CA . GLY A 1 92 ? -4.137 -7.180 9.466 1.00 98.62 92 GLY A CA 1
ATOM 699 C C . GLY A 1 92 ? -4.312 -6.850 7.987 1.00 98.62 92 GLY A C 1
ATOM 700 O O . GLY A 1 92 ? -3.396 -7.030 7.185 1.00 98.62 92 GLY A O 1
ATOM 701 N N . PHE A 1 93 ? -5.504 -6.374 7.626 1.00 98.81 93 PHE A N 1
ATOM 702 C CA . PHE A 1 93 ? -5.925 -6.202 6.242 1.00 98.81 93 PHE A CA 1
ATOM 703 C C . PHE A 1 93 ? -5.093 -5.154 5.509 1.00 98.81 93 PHE A C 1
ATOM 705 O O . PHE A 1 93 ? -4.373 -5.517 4.585 1.00 98.81 93 PHE A O 1
ATOM 712 N N . LEU A 1 94 ? -5.126 -3.881 5.919 1.00 98.62 94 LEU A N 1
ATOM 713 C CA . LEU A 1 94 ? -4.399 -2.822 5.208 1.00 98.62 94 LEU A CA 1
ATOM 714 C C . LEU A 1 94 ? -2.878 -2.972 5.313 1.00 98.62 94 LEU A C 1
ATOM 716 O O . LEU A 1 94 ? -2.179 -2.721 4.329 1.00 98.62 94 LEU A O 1
ATOM 720 N N . GLY A 1 95 ? -2.374 -3.458 6.450 1.00 98.44 95 GLY A N 1
ATOM 721 C CA . GLY A 1 95 ? -0.959 -3.785 6.620 1.00 98.44 95 GLY A CA 1
ATOM 722 C C . GLY A 1 95 ? -0.458 -4.869 5.658 1.00 98.44 95 GLY A C 1
ATOM 723 O O . GLY A 1 95 ? 0.660 -4.764 5.171 1.00 98.44 95 GLY A O 1
ATOM 724 N N . SER A 1 96 ? -1.282 -5.875 5.335 1.00 98.62 96 SER A N 1
ATOM 725 C CA . SER A 1 96 ? -0.911 -6.945 4.384 1.00 98.62 96 SER A CA 1
ATOM 726 C C . SER A 1 96 ? -1.331 -6.666 2.934 1.00 98.62 96 SER A C 1
ATOM 728 O O . SER A 1 96 ? -0.793 -7.271 1.998 1.00 98.62 96 SER A O 1
ATOM 730 N N . PHE A 1 97 ? -2.311 -5.778 2.746 1.00 98.88 97 PHE A N 1
ATOM 731 C CA . PHE A 1 97 ? -2.787 -5.310 1.446 1.00 98.88 97 PHE A CA 1
ATOM 732 C C . PHE A 1 97 ? -1.807 -4.329 0.799 1.00 98.88 97 PHE A C 1
ATOM 734 O O . PHE A 1 97 ? -1.606 -4.371 -0.411 1.00 98.88 97 PHE A O 1
ATOM 741 N N . THR A 1 98 ? -1.174 -3.470 1.596 1.00 98.75 98 THR A N 1
ATOM 742 C CA . THR A 1 98 ? -0.092 -2.583 1.147 1.00 98.75 98 THR A CA 1
ATOM 743 C C . THR A 1 98 ? 1.264 -3.278 1.278 1.00 98.75 98 THR A C 1
ATOM 745 O O . THR A 1 98 ? 1.407 -4.267 1.995 1.00 98.75 98 THR A O 1
ATOM 748 N N . THR A 1 99 ? 2.275 -2.822 0.535 1.00 98.69 99 THR A N 1
ATOM 749 C CA . THR A 1 99 ? 3.607 -3.439 0.555 1.00 98.69 99 THR A CA 1
ATOM 750 C C . THR A 1 99 ? 4.712 -2.454 0.173 1.00 98.69 99 THR A C 1
ATOM 752 O O . THR A 1 99 ? 4.818 -1.991 -0.965 1.00 98.69 99 THR A O 1
ATOM 755 N N . PHE A 1 100 ? 5.595 -2.163 1.130 1.00 98.25 100 PHE A N 1
ATOM 756 C CA . PHE A 1 100 ? 6.818 -1.402 0.863 1.00 98.25 100 PHE A CA 1
ATOM 757 C C . PHE A 1 100 ? 7.947 -2.298 0.330 1.00 98.25 100 PHE A C 1
ATOM 759 O O . PHE A 1 100 ? 8.754 -1.868 -0.491 1.00 98.25 100 PHE A O 1
ATOM 766 N N . SER A 1 101 ? 7.999 -3.564 0.756 1.00 98.25 101 SER A N 1
ATOM 767 C CA . SER A 1 101 ? 9.051 -4.498 0.339 1.00 98.25 101 SER A CA 1
ATOM 768 C C . SER A 1 101 ? 8.950 -4.861 -1.143 1.00 98.25 101 SER A C 1
ATOM 770 O O . SER A 1 101 ? 9.969 -4.852 -1.831 1.00 98.25 101 SER A O 1
ATOM 772 N N . SER A 1 102 ? 7.740 -5.113 -1.660 1.00 98.25 102 SER A N 1
ATOM 773 C CA . SER A 1 102 ? 7.535 -5.341 -3.100 1.00 98.25 102 SER A CA 1
ATOM 774 C C . SER A 1 102 ? 7.942 -4.109 -3.902 1.00 98.25 102 SER A C 1
ATOM 776 O O . SER A 1 102 ? 8.736 -4.231 -4.827 1.00 98.25 102 SER A O 1
ATOM 778 N N . PHE A 1 103 ? 7.511 -2.920 -3.467 1.00 98.44 103 PHE A N 1
ATOM 779 C CA . PHE A 1 103 ? 7.906 -1.645 -4.064 1.00 98.44 103 PHE A CA 1
ATOM 780 C C . PHE A 1 103 ? 9.436 -1.499 -4.175 1.00 98.44 103 PHE A C 1
ATOM 782 O O . PHE A 1 103 ? 9.951 -1.125 -5.235 1.00 98.44 103 PHE A O 1
ATOM 789 N N . ALA A 1 104 ? 10.170 -1.808 -3.103 1.00 98.56 104 ALA A N 1
ATOM 790 C CA . ALA A 1 104 ? 11.625 -1.693 -3.074 1.00 98.56 104 ALA A CA 1
ATOM 791 C C . ALA A 1 104 ? 12.302 -2.687 -4.034 1.00 98.56 104 ALA A C 1
ATOM 793 O O . ALA A 1 104 ? 13.152 -2.289 -4.832 1.00 98.56 104 ALA A O 1
ATOM 794 N N . VAL A 1 105 ? 11.896 -3.962 -3.999 1.00 98.56 105 VAL A N 1
ATOM 795 C CA . VAL A 1 105 ? 12.454 -5.013 -4.868 1.00 98.56 105 VAL A CA 1
ATOM 796 C C . VAL A 1 105 ? 12.133 -4.749 -6.339 1.00 98.56 105 VAL A C 1
ATOM 798 O O . VAL A 1 105 ? 13.006 -4.891 -7.188 1.00 98.56 105 VAL A O 1
ATOM 801 N N . GLU A 1 106 ? 10.919 -4.305 -6.658 1.00 98.31 106 GLU A N 1
ATOM 802 C CA . GLU A 1 106 ? 10.519 -3.970 -8.029 1.00 98.31 106 GLU A CA 1
ATOM 803 C C . GLU A 1 106 ? 11.273 -2.745 -8.557 1.00 98.31 106 GLU A C 1
ATOM 805 O O . GLU A 1 106 ? 11.699 -2.732 -9.711 1.00 98.31 106 GLU A O 1
ATOM 810 N N . SER A 1 107 ? 11.506 -1.734 -7.714 1.00 98.44 107 SER A N 1
ATOM 811 C CA . SER A 1 107 ? 12.325 -0.569 -8.078 1.00 98.44 107 SER A CA 1
ATOM 812 C C . SER A 1 107 ? 13.772 -0.967 -8.365 1.00 98.44 107 SER A C 1
ATOM 814 O O . SER A 1 107 ? 14.349 -0.518 -9.356 1.00 98.44 107 SER A O 1
ATOM 816 N N . LEU A 1 108 ? 14.345 -1.849 -7.539 1.00 98.44 108 LEU A N 1
ATOM 817 C CA . LEU A 1 108 ? 15.674 -2.407 -7.778 1.00 98.44 108 LEU A CA 1
ATOM 818 C C . LEU A 1 108 ? 15.708 -3.235 -9.069 1.00 98.44 108 LEU A C 1
ATOM 820 O O . LEU A 1 108 ? 16.627 -3.073 -9.867 1.00 98.44 108 LEU A O 1
ATOM 824 N N . GLY A 1 109 ? 14.689 -4.059 -9.314 1.00 98.25 109 GLY A N 1
ATOM 825 C CA . GLY A 1 109 ? 14.564 -4.832 -10.547 1.00 98.25 109 GLY A CA 1
ATOM 826 C C . GLY A 1 109 ? 14.514 -3.942 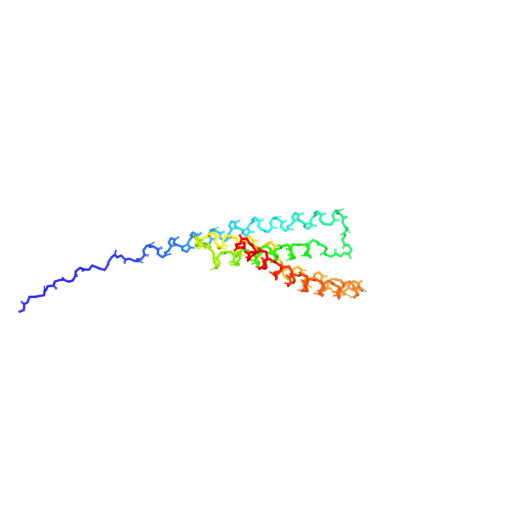-11.791 1.00 98.25 109 GLY A C 1
ATOM 827 O O . GLY A 1 109 ? 15.187 -4.223 -12.780 1.00 98.25 109 GLY A O 1
ATOM 828 N N . LEU A 1 110 ? 13.791 -2.817 -11.743 1.00 98.31 110 LEU A N 1
ATOM 829 C CA . LEU A 1 110 ? 13.780 -1.834 -12.832 1.00 98.31 110 LEU A CA 1
ATOM 830 C C . LEU A 1 110 ? 15.171 -1.228 -13.080 1.00 98.31 110 LEU A C 1
ATOM 832 O O . LEU A 1 110 ? 15.559 -1.077 -14.237 1.00 98.31 110 LEU A O 1
ATOM 836 N N . LEU A 1 111 ? 15.934 -0.916 -12.025 1.00 97.94 111 LEU A N 1
ATOM 837 C CA . LEU A 1 111 ? 17.313 -0.425 -12.157 1.00 97.94 111 LEU A CA 1
ATOM 838 C C . LEU A 1 111 ? 18.23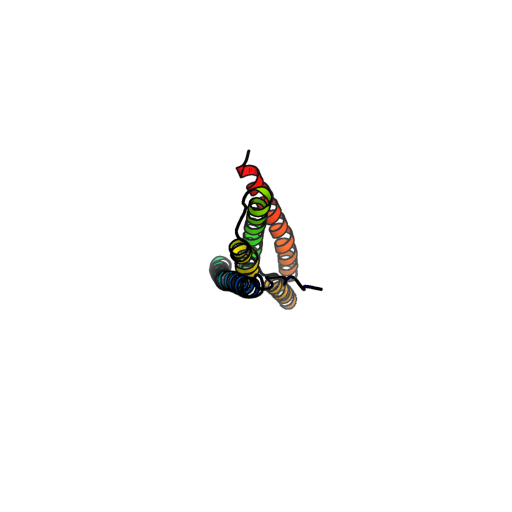6 -1.478 -12.780 1.00 97.94 111 LEU A C 1
ATOM 840 O O . LEU A 1 111 ? 18.966 -1.169 -13.719 1.00 97.94 111 LEU A O 1
ATOM 844 N N . GLN A 1 112 ? 18.175 -2.718 -12.291 1.00 97.69 112 GLN A N 1
ATOM 845 C CA . GLN A 1 112 ? 18.996 -3.832 -12.778 1.00 97.69 112 GLN A CA 1
ATOM 846 C C . GLN A 1 112 ? 18.713 -4.166 -14.247 1.00 97.69 112 GLN A C 1
ATOM 848 O O . GLN A 1 112 ? 19.629 -4.503 -14.990 1.00 97.69 112 GLN A O 1
ATOM 853 N N . ASN A 1 113 ? 17.470 -3.985 -14.691 1.00 96.75 113 ASN A N 1
ATOM 854 C CA . ASN A 1 113 ? 17.061 -4.181 -16.081 1.00 96.75 113 ASN A CA 1
ATOM 855 C C . ASN A 1 113 ? 17.377 -2.977 -16.994 1.00 96.75 113 ASN A C 1
ATOM 857 O O . ASN A 1 113 ? 16.873 -2.907 -18.115 1.00 96.75 113 ASN A O 1
ATOM 861 N N . GLY A 1 114 ? 18.152 -1.991 -16.524 1.00 97.00 114 GLY A N 1
ATOM 862 C CA . GLY A 1 114 ? 18.512 -0.790 -17.287 1.00 97.00 114 GLY A CA 1
ATOM 863 C C . GLY A 1 114 ? 17.379 0.234 -17.442 1.00 97.00 114 GLY A C 1
ATOM 864 O O . GLY A 1 114 ? 17.549 1.256 -18.104 1.00 97.00 114 GLY A O 1
ATOM 865 N N . ALA A 1 115 ? 16.223 0.019 -16.809 1.00 97.38 115 ALA A N 1
ATOM 866 C CA . ALA A 1 115 ? 15.046 0.880 -16.900 1.00 97.38 115 ALA A CA 1
ATOM 867 C C . ALA A 1 115 ? 15.033 1.971 -15.809 1.00 97.38 115 ALA A C 1
ATOM 869 O O . ALA A 1 115 ? 14.029 2.171 -15.118 1.00 97.38 115 ALA A O 1
ATOM 870 N N . ALA A 1 116 ? 16.138 2.710 -15.665 1.00 96.88 116 ALA A N 1
ATOM 871 C CA . ALA A 1 116 ? 16.329 3.681 -14.582 1.00 96.88 116 ALA A CA 1
ATOM 872 C C . ALA A 1 116 ? 15.231 4.757 -14.509 1.00 96.88 116 ALA A C 1
ATOM 874 O O . ALA A 1 116 ? 14.752 5.076 -13.422 1.00 96.88 116 ALA A O 1
ATOM 875 N N . GLY A 1 117 ? 14.755 5.254 -15.657 1.00 98.19 117 GLY A N 1
ATOM 876 C CA . GLY A 1 117 ? 13.646 6.214 -15.696 1.00 98.19 117 GLY A CA 1
ATOM 877 C C . GLY A 1 117 ? 12.363 5.668 -15.058 1.00 98.19 117 GLY A C 1
ATOM 878 O O . GLY A 1 117 ? 11.720 6.357 -14.270 1.00 98.19 117 GLY A O 1
ATOM 879 N N . LYS A 1 118 ? 12.021 4.398 -15.316 1.00 98.12 118 LYS A N 1
ATOM 880 C CA . LYS A 1 118 ? 10.856 3.747 -14.696 1.00 98.12 118 LYS A CA 1
ATOM 881 C C . LYS A 1 118 ? 11.056 3.526 -13.201 1.00 98.12 118 LYS A C 1
ATOM 883 O O . LYS A 1 118 ? 10.102 3.681 -12.447 1.00 98.12 118 LYS A O 1
ATOM 888 N N . ALA A 1 119 ? 12.271 3.186 -12.768 1.00 98.38 119 ALA A N 1
ATOM 889 C CA . ALA A 1 119 ? 12.579 3.033 -11.348 1.00 98.38 119 ALA A CA 1
ATOM 890 C C . ALA A 1 119 ? 12.374 4.350 -10.584 1.00 98.38 119 ALA A C 1
ATOM 892 O O . ALA A 1 119 ? 11.693 4.364 -9.561 1.00 98.38 119 ALA A O 1
ATOM 893 N N . ILE A 1 120 ? 12.888 5.462 -11.125 1.00 98.38 120 ILE A N 1
ATOM 894 C CA . ILE A 1 120 ? 12.695 6.809 -10.568 1.00 98.38 120 ILE A CA 1
ATOM 895 C C . ILE A 1 120 ? 11.202 7.125 -10.468 1.00 98.38 120 ILE A C 1
ATOM 897 O O . ILE A 1 120 ? 10.720 7.482 -9.394 1.00 98.38 120 ILE A O 1
ATOM 901 N N . VAL A 1 121 ? 10.452 6.926 -11.557 1.00 98.50 121 VAL A N 1
ATOM 902 C CA . VAL A 1 121 ? 8.997 7.133 -11.554 1.00 98.50 121 VAL A CA 1
ATOM 903 C C . VAL A 1 121 ? 8.321 6.272 -10.488 1.00 98.50 121 VAL A C 1
ATOM 905 O O . VAL A 1 121 ? 7.497 6.792 -9.747 1.00 98.50 121 VAL A O 1
ATOM 908 N N . ASN A 1 122 ? 8.684 4.995 -10.345 1.00 98.31 122 ASN A N 1
ATOM 909 C CA . ASN A 1 122 ? 8.084 4.112 -9.346 1.00 98.31 122 ASN A CA 1
ATOM 910 C C . ASN A 1 122 ? 8.330 4.588 -7.907 1.00 98.31 122 ASN A C 1
ATOM 912 O O . ASN A 1 122 ? 7.402 4.579 -7.095 1.00 98.31 122 ASN A O 1
ATOM 916 N N . ILE A 1 123 ? 9.556 5.032 -7.609 1.00 98.62 123 ILE A N 1
ATOM 917 C CA . ILE A 1 123 ? 9.958 5.572 -6.302 1.00 98.62 123 ILE A CA 1
ATOM 918 C C . ILE A 1 123 ? 9.146 6.812 -5.960 1.00 98.62 123 ILE A C 1
ATOM 920 O O . ILE A 1 123 ? 8.503 6.856 -4.909 1.00 98.62 123 ILE A O 1
ATOM 924 N N . PHE A 1 124 ? 9.125 7.803 -6.847 1.00 98.56 124 PHE A N 1
ATOM 925 C CA . PHE A 1 124 ? 8.412 9.043 -6.566 1.00 98.56 124 PHE A CA 1
ATOM 926 C C . PHE A 1 124 ? 6.895 8.855 -6.586 1.00 98.56 124 PHE A C 1
ATOM 928 O O . PHE A 1 124 ? 6.222 9.367 -5.696 1.00 98.56 124 PHE A O 1
ATOM 935 N N . ALA A 1 125 ? 6.354 8.078 -7.528 1.00 98.19 125 ALA A N 1
ATOM 936 C CA . ALA A 1 125 ? 4.919 7.832 -7.619 1.00 98.19 125 ALA A CA 1
ATOM 937 C C . ALA A 1 125 ? 4.388 7.117 -6.373 1.00 98.19 125 ALA A C 1
ATOM 939 O O . ALA A 1 125 ? 3.415 7.589 -5.792 1.00 98.19 125 ALA A O 1
ATOM 940 N N . ASN A 1 126 ? 5.036 6.038 -5.909 1.00 98.44 126 ASN A N 1
ATOM 941 C CA . ASN A 1 126 ? 4.573 5.341 -4.705 1.00 98.44 126 ASN A CA 1
ATOM 942 C C . ASN A 1 126 ? 4.562 6.272 -3.490 1.00 98.44 126 ASN A C 1
ATOM 944 O O . ASN A 1 126 ? 3.564 6.314 -2.780 1.00 98.44 126 ASN A O 1
ATOM 948 N N . ASN A 1 127 ? 5.625 7.045 -3.261 1.00 98.38 127 ASN A N 1
ATOM 949 C CA . ASN A 1 127 ? 5.710 7.898 -2.075 1.00 98.38 127 ASN A CA 1
ATOM 950 C C . ASN A 1 127 ? 4.765 9.106 -2.158 1.00 98.38 127 ASN A C 1
ATOM 952 O O . ASN A 1 127 ? 3.978 9.337 -1.241 1.00 98.38 127 ASN A O 1
ATOM 956 N N . ALA A 1 128 ? 4.804 9.857 -3.261 1.00 98.56 128 ALA A N 1
ATOM 957 C CA . ALA A 1 128 ? 4.012 11.074 -3.411 1.00 98.56 128 ALA A CA 1
ATOM 958 C C . ALA A 1 128 ? 2.510 10.774 -3.503 1.00 98.56 128 ALA A C 1
ATOM 960 O O . ALA A 1 128 ? 1.716 11.410 -2.811 1.00 98.56 128 ALA A O 1
ATOM 961 N N . LEU A 1 129 ? 2.109 9.785 -4.313 1.00 98.56 129 LEU A N 1
ATOM 962 C CA . LEU A 1 129 ? 0.693 9.465 -4.493 1.00 98.56 129 LEU A CA 1
ATOM 963 C C . LEU A 1 129 ? 0.104 8.786 -3.261 1.00 98.56 129 LEU A C 1
ATOM 965 O O . LEU A 1 129 ? -1.024 9.108 -2.903 1.00 98.56 129 LEU A O 1
ATOM 969 N N . SER A 1 130 ? 0.841 7.904 -2.577 1.00 98.44 130 SER A N 1
ATOM 970 C CA . SER A 1 130 ? 0.338 7.284 -1.342 1.00 98.44 130 SER A CA 1
ATOM 971 C C . SER A 1 130 ? 0.173 8.319 -0.229 1.00 98.44 130 SER A C 1
ATOM 973 O O . SER A 1 130 ? -0.846 8.311 0.459 1.00 98.44 130 SER A O 1
ATOM 975 N N . LEU A 1 131 ? 1.113 9.265 -0.097 1.00 98.56 131 LEU A N 1
ATOM 976 C CA . LEU A 1 131 ? 0.978 10.374 0.850 1.00 98.56 131 LEU A CA 1
ATOM 977 C C . LEU A 1 131 ? -0.224 11.264 0.507 1.00 98.56 131 LEU A C 1
ATOM 979 O O . LEU A 1 131 ? -1.039 11.554 1.381 1.00 98.56 131 LEU A O 1
ATOM 983 N N . ALA A 1 132 ? -0.375 11.654 -0.762 1.00 98.69 132 ALA A N 1
ATOM 984 C CA . ALA A 1 132 ? -1.521 12.438 -1.217 1.00 98.69 132 ALA A CA 1
ATOM 985 C C . ALA A 1 132 ? -2.851 11.701 -0.980 1.00 98.69 132 ALA A C 1
ATOM 987 O O . ALA A 1 132 ? -3.816 12.303 -0.516 1.00 98.69 132 ALA A O 1
ATOM 988 N 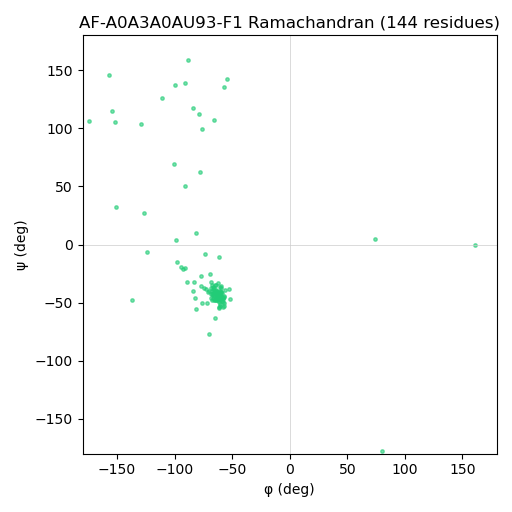N . CYS A 1 133 ? -2.891 10.390 -1.229 1.00 98.75 133 CYS A N 1
ATOM 989 C CA . CYS A 1 133 ? -4.047 9.541 -0.959 1.00 98.75 133 CYS A CA 1
ATOM 990 C C . CYS A 1 133 ? -4.374 9.479 0.536 1.00 98.75 133 CYS A C 1
ATOM 992 O O . CYS A 1 133 ? -5.533 9.638 0.901 1.00 98.75 133 CYS A O 1
ATOM 994 N N . ALA A 1 134 ? -3.381 9.311 1.413 1.00 98.62 134 ALA A N 1
ATOM 995 C CA . ALA A 1 134 ? -3.605 9.335 2.857 1.00 98.62 134 ALA A CA 1
ATOM 996 C C . ALA A 1 134 ? -4.190 10.680 3.317 1.00 98.62 134 ALA A C 1
ATOM 998 O O . ALA A 1 134 ? -5.181 10.695 4.047 1.00 98.62 134 ALA A O 1
ATOM 999 N N . LEU A 1 135 ? -3.633 11.800 2.840 1.00 98.50 135 LEU A N 1
ATOM 1000 C CA . LEU A 1 135 ? -4.148 13.144 3.128 1.00 98.50 135 LEU A CA 1
ATOM 1001 C C . LEU A 1 135 ? -5.584 13.326 2.627 1.00 98.50 135 LEU A C 1
ATOM 1003 O O . LEU A 1 135 ? -6.429 13.848 3.355 1.00 98.50 135 LEU A O 1
ATOM 1007 N N . LEU A 1 136 ? -5.876 12.858 1.413 1.00 98.44 136 LEU A N 1
ATOM 1008 C CA . LEU A 1 136 ? -7.225 12.869 0.861 1.00 98.44 136 LEU A CA 1
ATOM 1009 C C . LEU A 1 136 ? -8.181 12.030 1.718 1.00 98.44 136 LEU A C 1
ATOM 1011 O O . L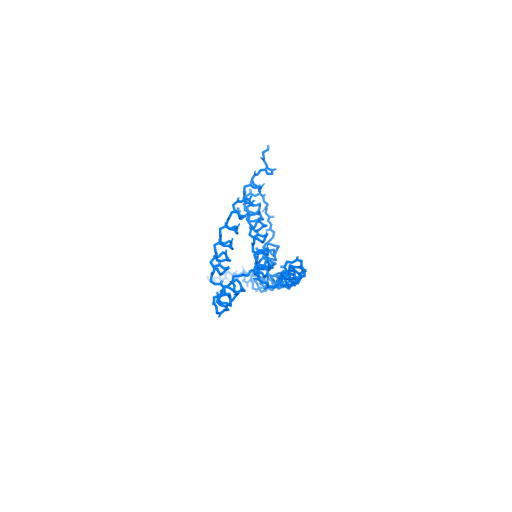EU A 1 136 ? -9.286 12.475 2.002 1.00 98.44 136 LEU A O 1
ATOM 1015 N N . GLY A 1 137 ? -7.755 10.857 2.186 1.00 98.12 137 GLY A N 1
ATOM 1016 C CA . GLY A 1 137 ? -8.555 9.997 3.058 1.00 98.12 137 GLY A CA 1
ATOM 1017 C C . GLY A 1 137 ? -8.925 10.689 4.367 1.00 98.12 137 GLY A C 1
ATOM 1018 O O . GLY A 1 137 ? -10.094 10.698 4.751 1.00 98.12 137 GLY A O 1
ATOM 1019 N N . VAL A 1 138 ? -7.951 11.344 5.005 1.00 97.56 138 VAL A N 1
ATOM 1020 C CA . VAL A 1 138 ? -8.167 12.167 6.208 1.00 97.56 138 VAL A CA 1
ATOM 1021 C C . VAL A 1 138 ? -9.155 13.303 5.926 1.00 97.56 138 VAL A C 1
ATOM 1023 O O . VAL A 1 138 ? -10.073 13.541 6.711 1.00 97.56 138 VAL A O 1
ATOM 1026 N N . TYR A 1 139 ? -8.985 14.007 4.805 1.00 97.12 139 TYR A N 1
ATOM 1027 C CA . TYR A 1 139 ? -9.870 15.101 4.410 1.00 97.12 139 TYR A CA 1
ATOM 1028 C C . TYR A 1 139 ? -11.314 14.619 4.199 1.00 97.12 139 TYR A C 1
ATOM 1030 O O . TYR A 1 139 ? -12.237 15.175 4.793 1.00 97.12 139 TYR A O 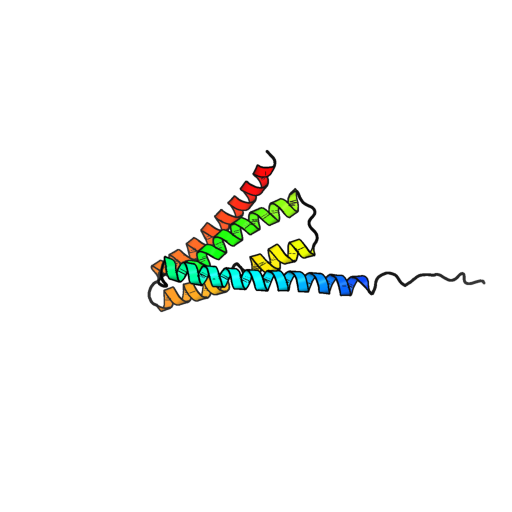1
ATOM 1038 N N . LEU A 1 140 ? -11.506 13.541 3.434 1.00 96.75 140 LEU A N 1
ATOM 1039 C CA . LEU A 1 140 ? -12.820 12.946 3.176 1.00 96.75 140 LEU A CA 1
ATOM 1040 C C . LEU A 1 140 ? -13.499 12.469 4.466 1.00 96.75 140 LEU A C 1
ATOM 1042 O O . LEU A 1 140 ? -14.693 12.692 4.645 1.00 96.75 140 LEU A O 1
ATOM 1046 N N . ALA A 1 141 ? -12.748 11.868 5.392 1.00 95.81 141 ALA A N 1
ATOM 1047 C CA . ALA A 1 141 ? -13.278 11.452 6.691 1.00 95.81 141 ALA A CA 1
ATOM 1048 C C . ALA A 1 141 ? -13.835 12.629 7.506 1.00 95.81 141 ALA A C 1
ATOM 1050 O O . ALA A 1 141 ? -14.837 12.485 8.205 1.00 95.81 141 ALA A O 1
ATOM 1051 N N . ARG A 1 142 ? -13.209 13.806 7.405 1.00 94.06 142 ARG A N 1
ATOM 1052 C CA . ARG A 1 142 ? -13.652 15.017 8.109 1.00 94.06 142 ARG A CA 1
ATOM 1053 C C . ARG A 1 142 ? -14.862 15.684 7.460 1.00 94.06 142 ARG A C 1
ATOM 1055 O O . ARG A 1 142 ? -15.626 16.320 8.180 1.00 94.06 142 ARG A O 1
ATOM 1062 N N . LEU A 1 143 ? -15.060 15.510 6.152 1.00 93.94 143 LEU A N 1
ATOM 1063 C CA . LEU A 1 143 ? -16.223 16.045 5.436 1.00 93.94 143 LEU A CA 1
ATOM 1064 C C . LEU A 1 143 ? -17.542 15.368 5.809 1.00 93.94 143 LEU A C 1
ATOM 1066 O O . LEU A 1 143 ? -18.582 16.000 5.695 1.00 93.94 143 LEU A O 1
ATOM 1070 N N . ILE A 1 144 ? -17.519 14.118 6.282 1.00 87.12 144 ILE A N 1
ATOM 1071 C CA . ILE A 1 144 ? -18.741 13.360 6.616 1.00 87.12 144 ILE A CA 1
ATOM 1072 C C . ILE A 1 144 ? -19.577 14.021 7.740 1.00 87.12 144 ILE A C 1
ATOM 1074 O O . ILE A 1 144 ? -20.728 13.651 7.930 1.00 87.12 144 ILE A O 1
ATOM 1078 N N . ASN A 1 145 ? -19.041 15.035 8.433 1.00 61.69 145 ASN A N 1
ATOM 1079 C CA . ASN A 1 145 ? -19.714 15.777 9.506 1.00 61.69 145 ASN A CA 1
ATOM 1080 C C . ASN A 1 145 ? -19.721 17.316 9.310 1.00 61.69 145 ASN A C 1
ATOM 1082 O O . ASN A 1 145 ? -19.735 18.045 10.305 1.00 61.69 145 ASN A O 1
ATOM 1086 N N . GLN A 1 146 ? -19.673 17.822 8.073 1.00 54.06 146 GLN A N 1
ATOM 1087 C CA . GLN A 1 146 ? -20.188 19.171 7.761 1.00 54.06 146 GLN A CA 1
ATOM 1088 C C . GLN A 1 146 ? -21.652 19.064 7.342 1.00 54.06 146 GLN A C 1
ATOM 1090 O O . GLN A 1 146 ? -22.430 19.952 7.749 1.00 54.06 146 GLN A O 1
#